Protein AF-A0A162L5H0-F1 (afdb_monomer_lite)

Radius of gyration: 22.79 Å; chains: 1; bounding box: 33×63×50 Å

Organism: NCBI:txid1081102

Foldseek 3Di:
DDDDPPVVVVVVVVVVVPPPPPPCLKDKDWDQDPPPDGDPPPPPDPDWDKTKIFMDNDDWDKDWDWDADPVRDTDTWDIWTNDDGPDITMITD

pLDDT: mean 77.03, std 16.9, range [39.59, 97.12]

Structure (mmCIF, N/CA/C/O backbone):
data_AF-A0A162L5H0-F1
#
_entry.id   AF-A0A162L5H0-F1
#
loop_
_atom_site.group_PDB
_atom_site.id
_atom_site.type_symbol
_atom_site.label_atom_id
_atom_site.label_alt_id
_atom_site.label_comp_id
_atom_site.label_asym_id
_atom_site.label_entity_id
_atom_site.label_seq_id
_atom_site.pdbx_PDB_ins_code
_atom_site.Cartn_x
_atom_site.Cartn_y
_atom_site.Cartn_z
_atom_site.occupancy
_atom_site.B_iso_or_equiv
_atom_site.auth_seq_id
_atom_site.auth_comp_id
_atom_site.auth_asym_id
_atom_site.auth_atom_id
_atom_site.pdbx_PDB_model_num
ATOM 1 N N . MET A 1 1 ? -17.647 -55.851 25.828 1.00 39.59 1 MET A N 1
ATOM 2 C CA . MET A 1 1 ? -17.985 -54.434 26.085 1.00 39.59 1 MET A CA 1
ATOM 3 C C . MET A 1 1 ? -16.677 -53.658 26.042 1.00 39.59 1 MET A C 1
ATOM 5 O O . MET A 1 1 ? -15.843 -53.879 26.908 1.00 39.59 1 MET A O 1
ATOM 9 N N . VAL A 1 2 ? -16.424 -52.883 24.983 1.00 49.03 2 VAL A N 1
ATOM 10 C CA . VAL A 1 2 ? -15.170 -52.121 24.836 1.00 49.03 2 VAL A CA 1
ATOM 11 C C . VAL A 1 2 ? -15.290 -50.860 25.685 1.00 49.03 2 VAL A C 1
ATOM 13 O O . VAL A 1 2 ? -16.100 -49.986 25.389 1.00 49.03 2 VAL A O 1
ATOM 16 N N . ALA A 1 3 ? -14.537 -50.803 26.781 1.00 58.34 3 ALA A N 1
ATOM 17 C CA . ALA A 1 3 ? -14.460 -49.626 27.631 1.00 58.34 3 ALA A CA 1
ATOM 18 C C . ALA A 1 3 ? -13.598 -48.572 26.927 1.00 58.34 3 ALA A C 1
ATOM 20 O O . ALA A 1 3 ? -12.383 -48.728 26.823 1.00 58.34 3 ALA A O 1
ATOM 21 N N . PHE A 1 4 ? -14.224 -47.510 26.421 1.00 52.72 4 PHE A N 1
ATOM 22 C CA . PHE A 1 4 ? -13.491 -46.342 25.942 1.00 52.72 4 PHE A CA 1
ATOM 23 C C . PHE A 1 4 ? -12.937 -45.575 27.153 1.00 52.72 4 PHE A C 1
ATOM 25 O O . PHE A 1 4 ? -13.717 -45.154 28.013 1.00 52.72 4 PHE A O 1
ATOM 32 N N . PRO A 1 5 ? -11.609 -45.401 27.269 1.00 56.75 5 PRO A N 1
ATOM 33 C CA . PRO A 1 5 ? -11.020 -44.718 28.408 1.00 56.75 5 PRO A CA 1
ATOM 34 C C . PRO A 1 5 ? -11.407 -43.235 28.380 1.00 56.75 5 PRO A C 1
ATOM 36 O O . PRO A 1 5 ? -11.174 -42.522 27.406 1.00 56.75 5 PRO A O 1
ATOM 39 N N . LYS A 1 6 ? -12.001 -42.766 29.483 1.00 55.06 6 LYS A N 1
ATOM 40 C CA . LYS A 1 6 ? -12.503 -41.393 29.691 1.00 55.06 6 LYS A CA 1
ATOM 41 C C . LYS A 1 6 ? -11.427 -40.314 29.463 1.00 55.06 6 LYS A C 1
ATOM 43 O O . LYS A 1 6 ? -11.742 -39.181 29.116 1.00 55.06 6 LYS A O 1
ATOM 48 N N . THR A 1 7 ? -10.158 -40.693 29.602 1.00 52.62 7 THR A N 1
ATOM 49 C CA . THR A 1 7 ? -8.959 -39.887 29.333 1.00 52.62 7 THR A CA 1
ATOM 50 C C . THR A 1 7 ? -8.730 -39.589 27.851 1.00 52.62 7 THR A C 1
ATOM 52 O O . THR A 1 7 ? -8.250 -38.507 27.528 1.00 52.62 7 THR A O 1
ATOM 55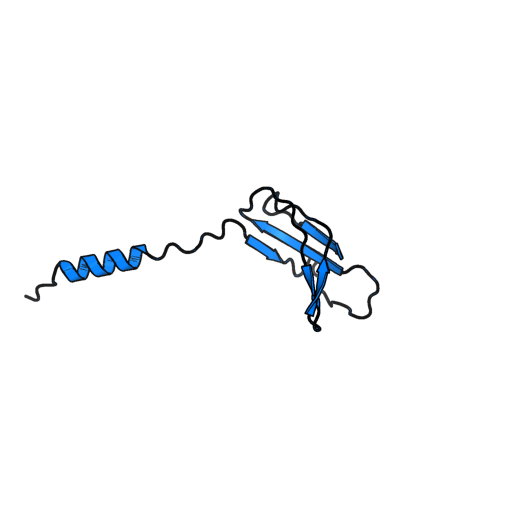 N N . LEU A 1 8 ? -9.112 -40.493 26.942 1.00 53.00 8 LEU A N 1
ATOM 56 C CA . LEU A 1 8 ? -8.940 -40.290 25.498 1.00 53.00 8 LEU A CA 1
ATOM 57 C C . LEU A 1 8 ? -9.911 -39.224 24.961 1.00 53.00 8 LEU A C 1
ATOM 59 O O . LEU A 1 8 ? -9.550 -38.431 24.100 1.00 53.00 8 LEU A O 1
ATOM 63 N N . VAL A 1 9 ? -11.121 -39.158 25.526 1.00 56.19 9 VAL A N 1
ATOM 64 C CA . VAL A 1 9 ? -12.153 -38.168 25.162 1.00 56.19 9 VAL A CA 1
ATOM 65 C C . VAL A 1 9 ? -11.754 -36.751 25.597 1.00 56.19 9 VAL A C 1
ATOM 67 O O . VAL A 1 9 ? -11.938 -35.800 24.843 1.00 56.19 9 VAL A O 1
ATOM 70 N N . ALA A 1 10 ? -11.163 -36.606 26.788 1.00 56.62 10 ALA A N 1
ATOM 71 C CA . ALA A 1 10 ? -10.714 -35.312 27.305 1.00 56.62 10 ALA A CA 1
ATOM 72 C C . ALA A 1 10 ? -9.520 -34.740 26.518 1.00 56.62 10 ALA A C 1
ATOM 74 O O . ALA A 1 10 ? -9.472 -33.538 26.260 1.00 56.62 10 ALA A O 1
ATOM 75 N N . ALA A 1 11 ? -8.587 -35.599 26.092 1.00 57.16 11 ALA A N 1
ATOM 76 C CA . ALA A 1 11 ? -7.434 -35.188 25.294 1.00 57.16 11 ALA A CA 1
ATOM 77 C C . ALA A 1 11 ? -7.841 -34.669 23.904 1.00 57.16 11 ALA A C 1
ATOM 79 O O . ALA A 1 11 ? -7.297 -33.672 23.439 1.00 57.16 11 ALA A O 1
ATOM 80 N N . VAL A 1 12 ? -8.837 -35.293 23.263 1.00 57.56 12 VAL A N 1
ATOM 81 C CA . VAL A 1 12 ? -9.353 -34.839 21.961 1.00 57.56 12 VAL A CA 1
ATOM 82 C C . VAL A 1 12 ? -10.055 -33.482 22.085 1.00 57.56 12 VAL A C 1
ATOM 84 O O . VAL A 1 12 ? -9.796 -32.594 21.279 1.00 57.56 12 VAL A O 1
ATOM 87 N N . ALA A 1 13 ? -10.876 -33.272 23.119 1.00 57.66 13 ALA A N 1
ATOM 88 C CA . ALA A 1 13 ? -11.560 -31.993 23.333 1.00 57.66 13 ALA A CA 1
ATOM 89 C C . ALA A 1 13 ? -10.587 -30.820 23.568 1.00 57.66 13 ALA A C 1
ATOM 91 O O . ALA A 1 13 ? -10.814 -29.730 23.051 1.00 57.66 13 ALA A O 1
ATOM 92 N N . ALA A 1 14 ? -9.482 -31.054 24.286 1.00 57.25 14 ALA A N 1
ATOM 93 C CA . ALA A 1 14 ? -8.456 -30.040 24.531 1.00 57.25 14 ALA A CA 1
ATOM 94 C C . ALA A 1 14 ? -7.687 -29.636 23.258 1.00 57.25 14 ALA A C 1
ATOM 96 O O . ALA A 1 14 ? -7.312 -28.474 23.113 1.00 57.25 14 ALA A O 1
ATOM 97 N N . VAL A 1 15 ? -7.480 -30.562 22.315 1.00 58.56 15 VAL A N 1
ATOM 98 C CA . VAL A 1 15 ? -6.785 -30.271 21.047 1.00 58.56 15 VAL A CA 1
ATOM 99 C C . VAL A 1 15 ? -7.666 -29.453 20.093 1.00 58.56 15 VAL A C 1
ATOM 101 O O . VAL A 1 15 ? -7.146 -28.587 19.393 1.00 58.56 15 VAL A O 1
ATOM 104 N N . LEU A 1 16 ? -8.993 -29.644 20.105 1.00 57.75 16 LEU A N 1
ATOM 105 C CA . LEU A 1 16 ? -9.915 -28.844 19.281 1.00 57.75 16 LEU A CA 1
ATOM 106 C C . LEU A 1 16 ? -10.051 -27.383 19.749 1.00 57.75 16 LEU A C 1
ATOM 108 O O . LEU A 1 16 ? -10.387 -26.521 18.944 1.00 57.75 16 LEU A O 1
ATOM 112 N N . SER A 1 17 ? -9.775 -27.073 21.018 1.00 59.03 17 SER A N 1
ATOM 113 C CA . SER A 1 17 ? -9.850 -25.696 21.537 1.00 59.03 17 SER A CA 1
ATOM 114 C C . SER A 1 17 ? -8.678 -24.789 21.137 1.00 59.03 17 SER A C 1
ATOM 116 O O . SER A 1 17 ? -8.747 -23.587 21.378 1.00 59.03 17 SER A O 1
ATOM 118 N N . LEU A 1 18 ? -7.611 -25.322 20.527 1.00 58.09 18 LEU A N 1
ATOM 119 C CA . LEU A 1 18 ? -6.439 -24.527 20.129 1.00 58.09 18 LEU A CA 1
ATOM 120 C C . LEU A 1 18 ? -6.566 -23.882 18.741 1.00 58.09 18 LEU A C 1
ATOM 122 O O . LEU A 1 18 ? -5.683 -23.127 18.339 1.00 58.09 18 LEU A O 1
ATOM 126 N N . SER A 1 19 ? -7.650 -24.127 18.004 1.00 60.22 19 SER A N 1
ATOM 127 C CA . SER A 1 19 ? -7.892 -23.473 16.716 1.00 60.22 19 SER A CA 1
ATOM 128 C C . SER A 1 19 ? -8.627 -22.141 16.890 1.00 60.22 19 SER A C 1
ATOM 130 O O . SER A 1 19 ? -9.698 -21.933 16.320 1.00 60.22 19 SER A O 1
ATOM 132 N N . THR A 1 20 ? -8.076 -21.216 17.675 1.00 60.19 20 THR A N 1
ATOM 133 C CA . THR A 1 20 ? -8.417 -19.801 17.501 1.00 60.19 20 THR A CA 1
ATOM 134 C C . THR A 1 20 ? -7.658 -19.337 16.266 1.00 60.19 20 THR A C 1
ATOM 136 O O . THR A 1 20 ? -6.481 -18.988 16.348 1.00 60.19 20 THR A O 1
ATOM 139 N N . GLY A 1 21 ? -8.293 -19.423 15.093 1.00 58.47 21 GLY A N 1
ATOM 140 C CA . GLY A 1 21 ? -7.766 -18.755 13.906 1.00 58.47 21 GLY A CA 1
ATOM 141 C C . GLY A 1 21 ? -7.485 -17.296 14.257 1.00 58.47 21 GLY A C 1
ATOM 142 O O . GLY A 1 21 ? -8.264 -16.689 14.994 1.00 58.47 21 GLY A O 1
ATOM 143 N N . ALA A 1 22 ? -6.359 -16.753 13.795 1.00 61.72 22 ALA A N 1
ATOM 144 C CA . ALA A 1 22 ? -6.097 -15.329 13.930 1.00 61.72 22 ALA A CA 1
ATOM 145 C C . ALA A 1 22 ? -7.253 -14.591 13.246 1.00 61.72 22 ALA A C 1
ATOM 147 O O . ALA A 1 22 ? -7.367 -14.614 12.020 1.00 61.72 22 ALA A O 1
ATOM 148 N N . LEU A 1 23 ? -8.151 -13.995 14.033 1.00 57.81 23 LEU A N 1
ATOM 149 C CA . LEU A 1 23 ? -9.042 -12.974 13.513 1.00 57.81 23 LEU A CA 1
ATOM 150 C C . LEU A 1 23 ? -8.099 -11.862 13.065 1.00 57.81 23 LEU A C 1
ATOM 152 O O . LEU A 1 23 ? -7.434 -11.252 13.901 1.00 57.81 23 LEU A O 1
ATOM 156 N N . ALA A 1 24 ? -7.931 -11.693 11.755 1.00 61.19 24 ALA A N 1
ATOM 157 C CA . ALA A 1 24 ? -7.176 -10.573 11.230 1.00 61.19 24 ALA A CA 1
ATOM 158 C C . ALA A 1 24 ? -7.951 -9.313 11.620 1.00 61.19 24 ALA A C 1
ATOM 160 O O . ALA A 1 24 ? -8.935 -8.971 10.970 1.00 61.19 24 ALA A O 1
ATOM 161 N N . ASP A 1 25 ? -7.538 -8.683 12.722 1.00 77.31 25 ASP A N 1
ATOM 162 C CA . ASP A 1 25 ? -8.191 -7.487 13.260 1.00 77.31 25 ASP A CA 1
ATOM 163 C C . ASP A 1 25 ? -8.147 -6.355 12.229 1.00 77.31 25 ASP A C 1
ATOM 165 O O . ASP A 1 25 ? -9.047 -5.543 12.160 1.00 77.31 25 ASP A O 1
ATOM 169 N N . CYS A 1 26 ? -7.158 -6.365 11.332 1.00 89.31 26 CYS A N 1
ATOM 170 C CA . CYS A 1 26 ? -7.079 -5.476 10.185 1.00 89.31 26 CYS A CA 1
ATOM 171 C C . CYS A 1 26 ? -6.714 -6.274 8.929 1.00 89.31 26 CYS A C 1
ATOM 173 O O . CYS A 1 26 ? -5.714 -6.993 8.904 1.00 89.31 26 CYS A O 1
ATOM 175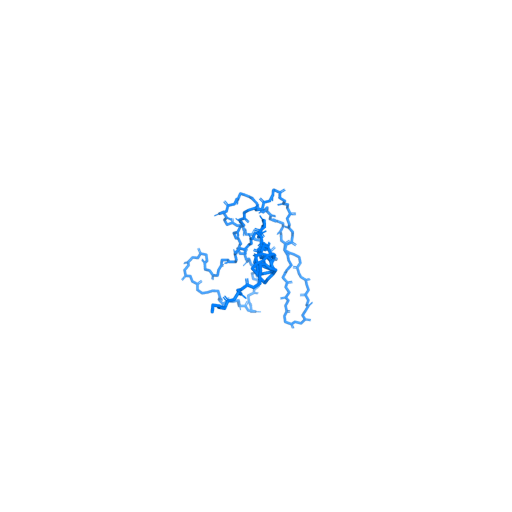 N N . SER A 1 27 ? -7.531 -6.152 7.887 1.00 92.38 27 SER A N 1
ATOM 176 C CA . SER A 1 27 ? -7.282 -6.723 6.561 1.00 92.38 27 SER A CA 1
ATOM 177 C C . SER A 1 27 ? -7.287 -5.622 5.509 1.00 92.38 27 SER A C 1
ATOM 179 O O . SER A 1 27 ? -8.082 -4.686 5.597 1.00 92.38 27 SER A O 1
ATOM 181 N N . SER A 1 28 ? -6.435 -5.755 4.496 1.00 91.75 28 SER A N 1
ATOM 182 C CA . SER A 1 28 ? -6.433 -4.900 3.313 1.00 91.75 28 SER A CA 1
ATOM 183 C C . SER A 1 28 ? -6.688 -5.738 2.062 1.00 91.75 28 SER A C 1
ATOM 185 O O . SER A 1 28 ? -6.143 -6.830 1.894 1.00 91.75 28 SER A O 1
ATOM 187 N N . TYR A 1 29 ? -7.546 -5.232 1.183 1.00 90.50 29 TYR A N 1
ATOM 188 C CA . TYR A 1 29 ? -7.893 -5.864 -0.084 1.00 90.50 29 TYR A CA 1
ATOM 189 C C . TYR A 1 29 ? -7.442 -4.945 -1.212 1.00 90.50 29 TYR A C 1
ATOM 191 O O . TYR A 1 29 ? -7.929 -3.820 -1.329 1.00 90.50 29 TYR A O 1
ATOM 199 N N . GLY A 1 30 ? -6.476 -5.400 -2.010 1.00 87.00 30 GLY A N 1
ATOM 200 C CA . GLY A 1 30 ? -6.072 -4.701 -3.226 1.00 87.00 30 GLY A CA 1
ATOM 201 C C . GLY A 1 30 ? -7.221 -4.674 -4.232 1.00 87.00 30 GLY A C 1
ATOM 202 O O . GLY A 1 30 ? -7.942 -5.660 -4.388 1.00 87.00 30 GLY A O 1
ATOM 203 N N . VAL A 1 31 ? -7.418 -3.533 -4.887 1.00 80.75 31 VAL A N 1
ATOM 204 C CA . VAL A 1 31 ? -8.416 -3.392 -5.949 1.00 80.75 31 VAL A CA 1
ATOM 205 C C . VAL A 1 31 ? -7.715 -3.528 -7.294 1.00 80.75 31 VAL A C 1
ATOM 207 O O . VAL A 1 31 ? -7.121 -2.575 -7.795 1.00 80.75 31 VAL A O 1
ATOM 210 N N . ASP A 1 32 ? -7.836 -4.713 -7.889 1.00 67.75 32 ASP A N 1
ATOM 211 C CA . ASP A 1 32 ? -7.232 -5.059 -9.185 1.00 67.75 32 ASP A CA 1
ATOM 212 C C . ASP A 1 32 ? -7.916 -4.383 -10.386 1.00 67.75 32 ASP A C 1
ATOM 214 O O . ASP A 1 32 ? -7.375 -4.397 -11.485 1.00 67.75 32 ASP A O 1
ATOM 218 N N . TYR A 1 33 ? -9.097 -3.777 -10.202 1.00 63.47 33 TYR A N 1
ATOM 219 C CA . TYR A 1 33 ? -9.832 -3.055 -11.247 1.00 63.47 33 TYR A CA 1
ATOM 220 C C . TYR A 1 33 ? -10.638 -1.914 -10.616 1.00 63.47 33 TYR A C 1
ATOM 222 O O . TYR A 1 33 ? -11.663 -2.161 -9.984 1.00 63.47 33 TYR A O 1
ATOM 230 N N . SER A 1 34 ? -10.221 -0.658 -10.778 1.00 56.03 34 SER A N 1
ATOM 231 C CA . SER A 1 34 ? -11.009 0.485 -10.272 1.00 56.03 34 SER A CA 1
ATOM 232 C C . SER A 1 34 ? -12.118 0.927 -11.227 1.00 56.03 34 SER A C 1
ATOM 234 O O . SER A 1 34 ? -13.101 1.523 -10.795 1.00 56.03 34 SER A O 1
ATOM 236 N N . ASN A 1 35 ? -11.993 0.608 -12.521 1.00 57.84 35 ASN A N 1
ATOM 237 C CA . ASN A 1 35 ? -12.920 1.034 -13.576 1.00 57.84 35 ASN A CA 1
ATOM 238 C C . ASN A 1 35 ? -13.296 -0.082 -14.577 1.00 57.84 35 ASN A C 1
ATOM 240 O O . ASN A 1 35 ? -13.776 0.212 -15.669 1.00 57.84 35 ASN A O 1
ATOM 244 N N . GLY A 1 36 ? -13.053 -1.354 -14.241 1.00 56.53 36 GLY A N 1
ATOM 245 C CA . GLY A 1 36 ? -13.315 -2.487 -15.141 1.00 56.53 36 GLY A CA 1
ATOM 246 C C . GLY A 1 36 ? -12.295 -2.680 -16.275 1.00 56.53 36 GLY A C 1
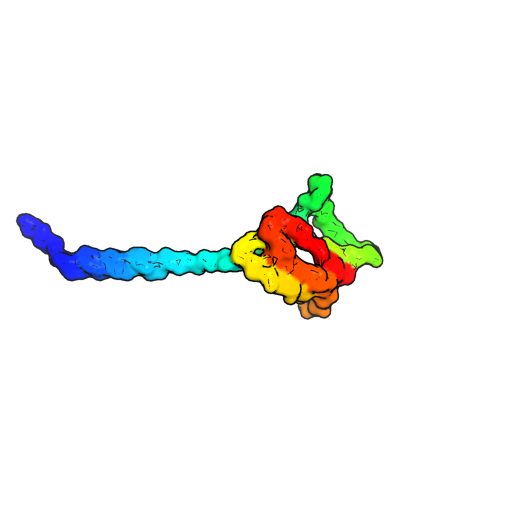ATOM 247 O O . GLY A 1 36 ? -12.518 -3.524 -17.141 1.00 56.53 36 GLY A O 1
ATOM 248 N N . GLY A 1 37 ? -11.186 -1.932 -16.284 1.00 51.56 37 GLY A N 1
ATOM 249 C CA . GLY A 1 37 ? -10.062 -2.111 -17.207 1.00 51.56 37 GLY A CA 1
ATOM 250 C C . GLY A 1 37 ? -8.856 -2.766 -16.531 1.00 51.56 37 GLY A C 1
ATOM 251 O O . GLY A 1 37 ? -8.523 -2.432 -15.398 1.00 51.56 37 GLY A O 1
ATOM 252 N N . ALA A 1 38 ? -8.213 -3.709 -17.224 1.00 51.38 38 ALA A N 1
ATOM 253 C CA . ALA A 1 38 ? -6.998 -4.380 -16.767 1.00 51.38 38 ALA A CA 1
ATOM 254 C C . ALA A 1 38 ? -5.865 -3.375 -16.519 1.00 51.38 38 ALA A C 1
ATOM 256 O O . ALA A 1 38 ? -5.520 -2.610 -17.422 1.00 51.38 38 ALA A O 1
ATOM 257 N N . TYR A 1 39 ? -5.249 -3.399 -15.332 1.00 62.31 39 TYR A N 1
ATOM 258 C CA . TYR A 1 39 ? -3.998 -2.676 -15.129 1.00 62.31 39 TYR A CA 1
ATOM 259 C C . TYR A 1 39 ? -2.878 -3.409 -15.862 1.00 62.31 39 TYR A C 1
ATOM 261 O O . TYR A 1 39 ? -2.298 -4.373 -15.365 1.00 62.31 39 TYR A O 1
ATOM 269 N N . TYR A 1 40 ? -2.543 -2.924 -17.050 1.00 52.28 40 TYR A N 1
ATOM 270 C CA . TYR A 1 40 ? -1.173 -3.043 -17.514 1.00 52.28 40 TYR A CA 1
ATOM 271 C C . TYR A 1 40 ? -0.367 -1.996 -16.746 1.00 52.28 40 TYR A C 1
ATOM 273 O O . TYR A 1 40 ? -0.514 -0.800 -16.993 1.00 52.28 40 TYR A O 1
ATOM 281 N N . ILE A 1 41 ? 0.451 -2.438 -15.785 1.00 61.97 41 ILE A N 1
ATOM 282 C CA . ILE A 1 41 ? 1.547 -1.612 -15.270 1.00 61.97 41 ILE A CA 1
ATOM 283 C C . ILE A 1 41 ? 2.467 -1.368 -16.469 1.00 61.97 41 ILE A C 1
ATOM 285 O O . ILE A 1 41 ? 3.244 -2.237 -16.862 1.00 61.97 41 ILE A O 1
ATOM 289 N N . ASP A 1 42 ? 2.300 -0.219 -17.116 1.00 61.06 42 ASP A N 1
ATOM 290 C CA . ASP A 1 42 ? 3.134 0.192 -18.234 1.00 61.06 42 ASP A CA 1
ATOM 291 C C . ASP A 1 42 ? 4.450 0.742 -17.684 1.00 61.06 42 ASP A C 1
ATOM 293 O O . ASP A 1 42 ? 4.521 1.886 -17.237 1.00 61.06 42 ASP A O 1
ATOM 297 N N . GLY A 1 43 ? 5.502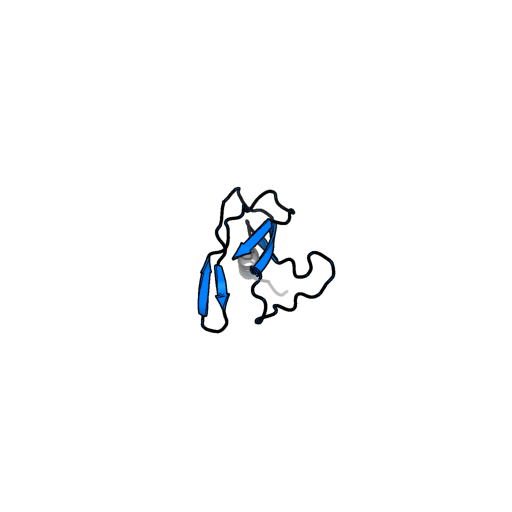 -0.077 -17.735 1.00 63.91 43 GLY A N 1
ATOM 298 C CA . GLY A 1 43 ? 6.850 0.318 -17.317 1.00 63.91 43 GLY A CA 1
ATOM 299 C C . GLY A 1 43 ? 7.477 1.429 -18.169 1.00 63.91 43 GLY A C 1
ATOM 300 O O . GLY A 1 43 ? 8.568 1.889 -17.847 1.00 63.91 43 GLY A O 1
ATOM 301 N N . THR A 1 44 ? 6.822 1.857 -19.254 1.00 69.75 44 THR A N 1
ATOM 302 C CA . THR A 1 44 ? 7.238 3.000 -20.084 1.00 69.75 44 THR A CA 1
ATOM 303 C C . THR A 1 44 ? 6.481 4.290 -19.754 1.00 69.75 44 THR A C 1
ATOM 305 O O . THR A 1 44 ? 6.830 5.363 -20.257 1.00 69.75 44 THR A O 1
ATOM 308 N N . SER A 1 45 ? 5.463 4.210 -18.894 1.00 71.94 45 SER A N 1
ATOM 309 C CA . SER A 1 45 ? 4.709 5.367 -18.428 1.00 71.94 45 S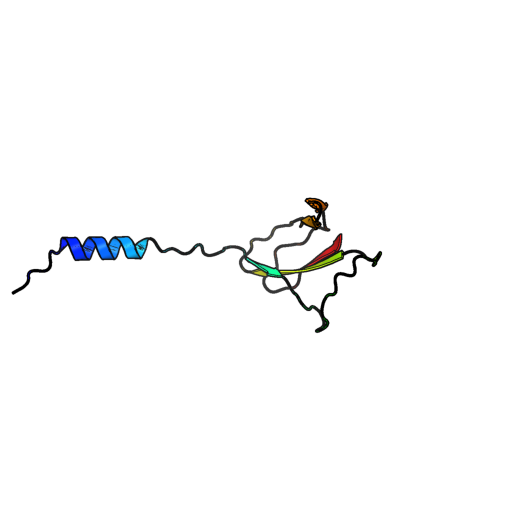ER A CA 1
ATOM 310 C C . SER A 1 45 ? 5.557 6.235 -17.501 1.00 71.94 45 SER A C 1
ATOM 312 O O . SER A 1 45 ? 6.211 5.746 -16.587 1.00 71.94 45 SER A O 1
ATOM 314 N N . ASN A 1 46 ? 5.485 7.552 -17.699 1.00 71.88 46 ASN A N 1
ATOM 315 C CA . ASN A 1 46 ? 6.031 8.546 -16.765 1.00 71.88 46 ASN A CA 1
ATOM 316 C C . ASN A 1 46 ? 4.958 9.087 -15.801 1.00 71.88 46 ASN A C 1
ATOM 318 O O . ASN A 1 46 ? 5.157 10.128 -15.177 1.00 71.88 46 ASN A O 1
ATOM 322 N N . GLN A 1 47 ? 3.784 8.452 -15.745 1.00 77.44 47 GLN A N 1
ATOM 323 C CA . GLN A 1 47 ? 2.743 8.797 -14.777 1.00 77.44 47 GLN A CA 1
ATOM 324 C C . GLN A 1 47 ? 3.047 8.154 -13.424 1.00 77.44 47 GLN A C 1
ATOM 326 O O . GLN A 1 47 ? 3.623 7.070 -13.365 1.00 77.44 47 GLN A O 1
ATOM 331 N N . TYR A 1 48 ? 2.610 8.808 -12.349 1.00 76.19 48 TYR A N 1
ATOM 332 C CA . TYR A 1 48 ? 2.727 8.269 -10.999 1.00 76.19 48 TYR A CA 1
ATOM 333 C C . TYR A 1 48 ? 2.007 6.929 -10.869 1.00 76.19 48 TYR A C 1
ATOM 335 O O . TYR A 1 48 ? 0.869 6.760 -11.328 1.00 76.19 48 TYR A O 1
ATOM 343 N N . PHE A 1 49 ? 2.668 5.978 -10.216 1.00 79.00 49 PHE A N 1
ATOM 344 C CA . PHE A 1 49 ? 2.054 4.698 -9.907 1.00 79.00 49 PHE A CA 1
ATOM 345 C C . PHE A 1 49 ? 1.006 4.920 -8.820 1.00 79.00 49 PHE A C 1
ATOM 347 O O . PHE A 1 49 ? 1.285 5.541 -7.797 1.00 79.00 49 PHE A O 1
ATOM 354 N N . SER A 1 50 ? -0.205 4.416 -9.041 1.00 82.38 50 SER A N 1
ATOM 355 C CA . SER A 1 50 ? -1.293 4.487 -8.068 1.00 82.38 50 SER A CA 1
ATOM 356 C C . SER A 1 50 ? -1.805 3.088 -7.790 1.00 82.38 50 SER A C 1
ATOM 358 O O . SER A 1 50 ? -2.054 2.326 -8.724 1.00 82.38 50 SER A O 1
ATOM 360 N N . PHE A 1 51 ? -2.020 2.767 -6.520 1.00 83.06 51 PHE A N 1
ATOM 361 C CA . PHE A 1 51 ? -2.749 1.564 -6.143 1.00 83.06 51 PHE A CA 1
ATOM 362 C C . PHE A 1 51 ? -3.894 1.923 -5.203 1.00 83.06 51 PHE A C 1
ATOM 364 O O . PHE A 1 51 ? -3.875 2.944 -4.508 1.00 83.06 51 PHE A O 1
ATOM 371 N N . ILE A 1 52 ? -4.907 1.065 -5.212 1.00 88.44 52 ILE A N 1
ATOM 372 C CA . ILE A 1 52 ? -6.123 1.241 -4.435 1.00 88.44 52 ILE A CA 1
ATOM 373 C C . ILE A 1 52 ? -6.268 0.050 -3.502 1.00 88.44 52 ILE A C 1
ATOM 375 O O . ILE A 1 52 ? -6.088 -1.103 -3.903 1.00 88.44 52 ILE A O 1
ATOM 379 N N . THR A 1 53 ? -6.606 0.335 -2.253 1.00 91.75 53 THR A N 1
ATOM 380 C CA . THR A 1 53 ? -6.829 -0.673 -1.224 1.00 91.75 53 THR A CA 1
ATOM 381 C C . THR A 1 53 ? -8.113 -0.388 -0.455 1.00 91.75 53 THR A C 1
ATOM 383 O O . THR A 1 53 ? -8.531 0.762 -0.334 1.00 91.75 53 THR A O 1
ATOM 386 N N . ILE A 1 54 ? -8.754 -1.438 0.048 1.00 93.56 54 ILE A N 1
ATOM 387 C CA . ILE A 1 54 ? -9.921 -1.359 0.926 1.00 93.56 54 ILE A CA 1
ATOM 388 C C . ILE A 1 54 ? -9.553 -2.010 2.251 1.00 93.56 54 ILE A C 1
ATOM 390 O O . ILE A 1 54 ? -9.162 -3.177 2.278 1.00 93.56 54 ILE A O 1
ATOM 394 N N . PHE A 1 55 ? -9.715 -1.277 3.348 1.00 95.44 55 PHE A N 1
ATOM 395 C CA . PHE A 1 55 ? -9.441 -1.779 4.692 1.00 95.44 55 PHE A CA 1
ATOM 396 C C . PHE A 1 55 ? -10.703 -2.336 5.362 1.00 95.44 55 PHE A C 1
ATOM 398 O O . PHE A 1 55 ? -11.809 -1.839 5.138 1.00 95.44 55 PHE A O 1
ATOM 405 N N . GLN A 1 56 ? -10.543 -3.367 6.193 1.00 95.31 56 GLN A N 1
ATOM 406 C CA . GLN A 1 56 ? -11.604 -3.961 7.011 1.00 95.31 56 GLN A CA 1
ATOM 407 C C . GLN A 1 56 ? -11.085 -4.296 8.409 1.00 95.31 56 GLN A C 1
ATOM 409 O O . GLN A 1 56 ? -10.000 -4.854 8.542 1.00 95.31 56 GLN A O 1
ATOM 414 N N . GLY A 1 57 ? -11.871 -3.962 9.436 1.00 93.19 57 GLY A N 1
ATOM 415 C CA . GLY A 1 57 ? -11.558 -4.223 10.849 1.00 93.19 57 GLY A CA 1
ATOM 416 C C . GLY A 1 57 ? -10.533 -3.274 11.489 1.00 93.19 57 GLY A C 1
ATOM 417 O O . GLY A 1 57 ? -10.447 -3.204 12.707 1.00 93.19 57 GLY A O 1
ATOM 418 N N . CYS A 1 58 ? -9.799 -2.495 10.695 1.00 93.12 58 CYS A N 1
ATOM 419 C CA . CYS A 1 58 ? -8.683 -1.692 11.184 1.00 93.12 58 CYS A CA 1
ATOM 420 C C . CYS A 1 58 ? -9.100 -0.560 12.144 1.00 93.12 58 CYS A C 1
ATOM 422 O O . CYS A 1 58 ? -10.137 0.087 11.974 1.00 93.12 58 CYS A O 1
ATOM 424 N N . THR A 1 59 ? -8.229 -0.262 13.109 1.00 93.50 59 THR A N 1
ATOM 425 C CA . THR A 1 59 ? -8.246 0.980 13.895 1.00 93.50 59 THR A CA 1
ATOM 426 C C . THR A 1 59 ? -7.856 2.174 13.025 1.00 93.50 59 THR A C 1
ATOM 428 O O . THR A 1 59 ? -7.210 2.004 11.995 1.00 93.50 59 THR A O 1
ATOM 431 N N . GLN A 1 60 ? -8.237 3.394 13.427 1.00 94.44 60 GLN A N 1
ATOM 432 C CA . GLN A 1 60 ? -7.848 4.621 12.724 1.00 94.44 60 GLN A CA 1
ATOM 433 C C . GLN A 1 60 ? -6.333 4.833 12.822 1.00 94.44 60 GLN A C 1
ATOM 435 O O . GLN A 1 60 ? -5.826 5.274 13.853 1.00 94.44 60 GLN A O 1
ATOM 440 N N . GLU A 1 61 ? -5.635 4.583 11.722 1.00 94.75 61 GLU A N 1
ATOM 441 C CA . GLU A 1 61 ? -4.198 4.789 11.586 1.00 94.75 61 GLU A CA 1
ATOM 442 C C . GLU A 1 61 ? -3.880 5.432 10.237 1.00 94.75 61 GLU A C 1
ATOM 444 O O . GLU A 1 61 ? -4.634 5.298 9.272 1.00 94.75 61 GLU A O 1
ATOM 449 N N . SER A 1 62 ? -2.752 6.139 10.188 1.00 95.81 62 SER A N 1
ATOM 450 C CA . SER A 1 62 ? -2.166 6.656 8.954 1.00 95.81 62 SER A CA 1
ATOM 451 C C . SER A 1 62 ? -0.943 5.814 8.622 1.00 95.81 62 SER A C 1
ATOM 453 O O . SER A 1 62 ? -0.047 5.672 9.459 1.00 95.81 62 SER A O 1
ATOM 455 N N . ILE A 1 63 ? -0.915 5.248 7.418 1.00 94.38 63 ILE A N 1
ATOM 456 C CA . ILE A 1 63 ? 0.176 4.394 6.946 1.00 94.38 63 ILE A CA 1
ATOM 457 C C . ILE A 1 63 ? 0.767 4.946 5.649 1.00 94.38 63 ILE A C 1
ATOM 459 O O . ILE A 1 63 ? 0.057 5.558 4.852 1.00 94.38 63 ILE A O 1
ATOM 463 N N . SER A 1 64 ? 2.052 4.673 5.416 1.00 94.56 64 SER A N 1
ATOM 464 C CA . SER A 1 64 ? 2.757 4.985 4.165 1.00 94.56 64 SER A CA 1
ATOM 465 C C . SER A 1 64 ? 3.198 3.688 3.490 1.00 94.56 64 SER A C 1
ATOM 467 O O . SER A 1 64 ? 4.182 3.079 3.913 1.00 94.56 64 SER A O 1
ATOM 469 N N . PRO A 1 65 ? 2.459 3.224 2.477 1.00 91.81 65 PRO A N 1
ATOM 470 C CA . PRO A 1 65 ? 2.766 1.979 1.786 1.00 91.81 65 PRO A CA 1
ATOM 471 C C . PRO A 1 65 ? 4.074 2.064 0.993 1.00 91.81 65 PRO A C 1
ATOM 473 O O . PRO A 1 65 ? 4.496 3.147 0.588 1.00 91.81 65 PRO A O 1
ATOM 476 N N . ILE A 1 66 ? 4.710 0.911 0.776 1.00 92.81 66 ILE A N 1
ATOM 477 C CA . ILE A 1 66 ? 5.970 0.799 0.036 1.00 92.81 66 ILE A CA 1
ATOM 478 C C . ILE A 1 66 ? 5.727 0.020 -1.255 1.00 92.81 66 ILE A C 1
ATOM 480 O O . ILE A 1 66 ? 5.273 -1.124 -1.215 1.00 92.81 66 ILE A O 1
ATOM 484 N N . LEU A 1 67 ? 6.065 0.631 -2.388 1.00 87.62 67 LEU A N 1
ATOM 485 C CA . LEU A 1 67 ? 6.199 -0.056 -3.667 1.00 87.62 67 LEU A CA 1
ATOM 486 C C . LEU A 1 67 ? 7.603 -0.670 -3.750 1.00 87.62 67 LEU A C 1
ATOM 488 O O . LEU A 1 67 ? 8.597 0.006 -3.483 1.00 87.62 67 LEU A O 1
ATOM 492 N N . VAL A 1 68 ? 7.674 -1.950 -4.113 1.00 89.19 68 VAL A N 1
ATOM 493 C CA . VAL A 1 68 ? 8.928 -2.688 -4.308 1.00 89.19 68 VAL A CA 1
ATOM 494 C C . VAL A 1 68 ? 9.012 -3.124 -5.766 1.00 89.19 68 VAL A C 1
ATOM 496 O O . VAL A 1 68 ? 8.077 -3.757 -6.260 1.00 89.19 68 VAL A O 1
ATOM 499 N N . ASP A 1 69 ? 10.096 -2.775 -6.457 1.00 84.81 69 ASP A N 1
ATOM 500 C CA . ASP A 1 69 ? 10.315 -3.179 -7.852 1.00 84.81 69 ASP A CA 1
ATOM 501 C C . ASP A 1 69 ? 11.016 -4.547 -7.979 1.00 84.81 69 ASP A C 1
ATOM 503 O O . ASP A 1 69 ? 11.336 -5.213 -6.991 1.00 84.81 69 ASP A O 1
ATOM 507 N N . SER A 1 70 ? 11.261 -4.986 -9.218 1.00 85.69 70 SER A N 1
ATOM 508 C CA . SER A 1 70 ? 11.936 -6.259 -9.509 1.00 85.69 70 SER A CA 1
ATOM 509 C C . SER A 1 70 ? 13.397 -6.317 -9.057 1.00 85.69 70 SER A C 1
ATOM 511 O O . SER A 1 70 ? 13.926 -7.411 -8.862 1.00 85.69 70 SER A O 1
ATOM 513 N N . ASP A 1 71 ? 14.037 -5.163 -8.882 1.00 93.69 71 ASP A N 1
ATOM 514 C CA . ASP A 1 71 ? 15.417 -5.037 -8.413 1.00 93.69 71 ASP A CA 1
ATOM 515 C C . ASP A 1 71 ? 15.489 -4.891 -6.878 1.00 93.69 71 ASP A C 1
ATOM 517 O O . ASP A 1 71 ? 16.579 -4.819 -6.310 1.00 93.69 71 ASP A O 1
ATOM 521 N N . ASN A 1 72 ? 14.342 -4.954 -6.186 1.00 90.62 72 ASN A N 1
ATOM 522 C CA . ASN A 1 72 ? 14.151 -4.734 -4.746 1.00 90.62 72 ASN A CA 1
ATOM 523 C C . ASN A 1 72 ? 14.379 -3.285 -4.279 1.00 90.62 72 ASN A C 1
ATOM 525 O O . ASN A 1 72 ? 14.585 -3.050 -3.081 1.00 90.62 72 ASN A O 1
ATOM 529 N N . ASN A 1 73 ? 14.315 -2.300 -5.179 1.00 90.62 73 ASN A N 1
ATOM 530 C CA . ASN A 1 73 ? 14.266 -0.902 -4.765 1.00 90.62 73 ASN A CA 1
ATOM 531 C C . ASN A 1 73 ? 12.923 -0.610 -4.092 1.00 90.62 73 ASN A C 1
ATOM 533 O O . ASN A 1 73 ? 11.885 -1.148 -4.478 1.00 90.62 73 ASN A O 1
ATOM 537 N N . GLN A 1 74 ? 12.958 0.248 -3.073 1.00 93.31 74 GLN A N 1
ATOM 538 C CA . GLN A 1 74 ? 11.798 0.596 -2.260 1.00 93.31 74 GLN A CA 1
ATOM 539 C C . GLN A 1 74 ? 11.427 2.062 -2.441 1.00 93.31 74 GLN A C 1
ATOM 541 O O . GLN A 1 74 ? 12.269 2.958 -2.351 1.00 93.31 74 GLN A O 1
ATOM 546 N N . TYR A 1 75 ? 10.137 2.284 -2.631 1.00 88.44 75 TYR A N 1
ATOM 547 C CA . TYR A 1 75 ? 9.556 3.558 -3.005 1.00 88.44 75 TYR A CA 1
ATOM 548 C C . TYR A 1 75 ? 8.406 3.876 -2.050 1.00 88.44 75 TYR A C 1
ATOM 550 O O . TYR A 1 75 ? 7.419 3.146 -1.996 1.00 88.44 75 TYR A O 1
ATOM 558 N N . ALA A 1 76 ? 8.549 4.935 -1.251 1.00 90.69 76 ALA A N 1
ATOM 559 C CA . ALA A 1 76 ? 7.519 5.334 -0.296 1.00 90.6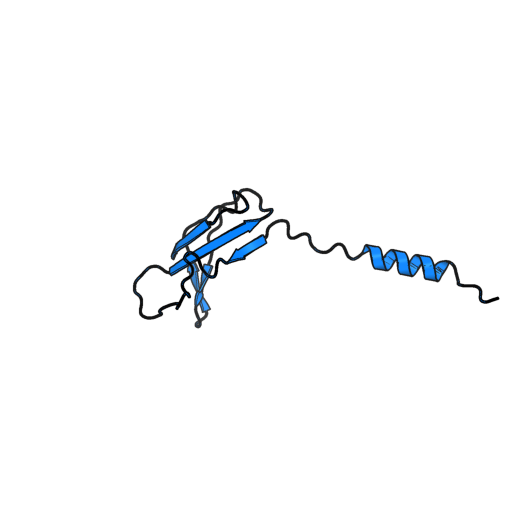9 76 ALA A CA 1
ATOM 560 C C . ALA A 1 76 ? 6.380 6.074 -1.004 1.00 90.69 76 ALA A C 1
ATOM 562 O O . ALA A 1 76 ? 6.613 7.125 -1.602 1.00 90.69 76 ALA A O 1
ATOM 563 N N . CYS A 1 77 ? 5.162 5.549 -0.909 1.00 91.62 77 CYS A N 1
ATOM 564 C CA . CYS A 1 77 ? 3.973 6.174 -1.474 1.00 91.62 77 CYS A CA 1
ATOM 565 C C . CYS A 1 77 ? 3.357 7.202 -0.505 1.00 91.62 77 CYS A C 1
ATOM 567 O O . CYS A 1 77 ? 3.702 7.275 0.681 1.00 91.62 77 CYS A O 1
ATOM 569 N N . SER A 1 78 ? 2.408 7.994 -1.006 1.00 95.06 78 SER A N 1
ATOM 570 C CA . SER A 1 78 ? 1.636 8.945 -0.205 1.00 95.06 78 SER A CA 1
ATOM 571 C C . SER A 1 78 ? 0.842 8.253 0.911 1.00 95.06 78 SER A C 1
ATOM 573 O O . SER A 1 78 ? 0.353 7.132 0.757 1.00 95.06 78 SER A O 1
ATOM 575 N N . ALA A 1 79 ? 0.732 8.923 2.061 1.00 96.56 79 ALA A N 1
ATOM 576 C CA . ALA A 1 79 ? 0.059 8.365 3.228 1.00 96.56 79 ALA A CA 1
ATOM 577 C C . ALA A 1 79 ? -1.454 8.211 3.004 1.00 96.56 79 ALA A C 1
ATOM 579 O O . ALA A 1 79 ? -2.090 9.077 2.401 1.00 96.56 79 ALA A O 1
ATOM 580 N N . ILE A 1 80 ? -2.026 7.134 3.541 1.00 95.69 80 ILE A N 1
ATOM 581 C CA . ILE A 1 80 ? -3.461 6.821 3.495 1.00 95.69 80 ILE A CA 1
ATOM 582 C C . ILE A 1 80 ? -3.967 6.402 4.873 1.00 95.69 80 ILE A C 1
ATOM 584 O O . ILE A 1 80 ? -3.207 5.890 5.695 1.00 95.69 80 ILE A O 1
ATOM 588 N N . ASN A 1 81 ? -5.263 6.599 5.117 1.00 97.12 81 ASN A N 1
ATOM 589 C CA . ASN A 1 81 ? -5.897 6.159 6.355 1.00 97.12 81 ASN A CA 1
ATOM 590 C C . ASN A 1 81 ? -6.429 4.731 6.212 1.00 97.12 81 ASN A C 1
ATOM 592 O O . ASN A 1 81 ? -6.989 4.371 5.182 1.00 97.12 81 ASN A O 1
ATOM 596 N N . THR A 1 82 ? -6.332 3.936 7.271 1.00 96.12 82 THR A N 1
ATOM 597 C CA . THR A 1 82 ? -6.890 2.569 7.345 1.00 96.12 82 THR A CA 1
ATOM 598 C C . THR A 1 82 ? -8.407 2.535 7.580 1.00 96.12 82 THR A C 1
ATOM 600 O O . THR A 1 82 ? -9.009 1.473 7.722 1.00 96.12 82 THR A O 1
ATOM 603 N N . THR A 1 83 ? -9.035 3.706 7.658 1.00 95.50 83 THR A N 1
ATOM 604 C CA . THR A 1 83 ? -10.460 3.910 7.936 1.00 95.50 83 THR A CA 1
ATOM 605 C C . THR A 1 83 ? -10.981 5.077 7.087 1.00 95.50 83 THR A C 1
ATOM 607 O O . THR A 1 83 ? -10.198 5.968 6.744 1.00 95.50 83 THR A O 1
ATOM 610 N N . PRO A 1 84 ? -12.284 5.111 6.761 1.00 95.25 84 PRO A N 1
ATOM 611 C CA . PRO A 1 84 ? -13.330 4.167 7.172 1.00 95.25 84 PRO A CA 1
ATOM 612 C C . PRO A 1 84 ? -13.222 2.795 6.486 1.00 95.25 84 PRO A C 1
ATOM 614 O O . PRO A 1 84 ? -12.684 2.655 5.389 1.00 95.25 84 PRO A O 1
ATOM 617 N N . ALA A 1 85 ? -13.721 1.763 7.169 1.00 94.81 85 ALA A N 1
ATOM 618 C CA . ALA A 1 85 ? -13.734 0.403 6.644 1.00 94.81 85 ALA A CA 1
ATOM 619 C C . ALA A 1 85 ? -14.664 0.287 5.425 1.00 94.81 85 ALA A C 1
ATOM 621 O O . ALA A 1 85 ? -15.735 0.892 5.389 1.00 94.81 85 ALA A O 1
ATOM 622 N N . GLY A 1 86 ? -14.274 -0.522 4.440 1.00 93.31 86 GLY A N 1
ATOM 623 C CA . GLY A 1 86 ? -15.055 -0.746 3.220 1.00 93.31 86 GLY A CA 1
ATOM 624 C C . GLY A 1 86 ? -14.945 0.348 2.156 1.00 93.31 86 GLY A C 1
ATOM 625 O O . GLY A 1 86 ? -15.517 0.181 1.080 1.00 93.31 86 GLY A O 1
ATOM 626 N N . GLU A 1 87 ? -14.189 1.419 2.405 1.00 94.06 87 GLU A N 1
ATOM 627 C CA . GLU A 1 87 ? -13.942 2.475 1.421 1.00 94.06 87 GLU A CA 1
ATOM 628 C C . GLU A 1 87 ? -12.590 2.319 0.722 1.00 94.06 87 GLU A C 1
ATOM 630 O O . GLU A 1 87 ? -11.618 1.819 1.292 1.00 94.06 87 GLU A O 1
ATOM 635 N N . GLN A 1 88 ? -12.535 2.770 -0.534 1.00 92.25 88 GLN A N 1
ATOM 636 C CA . GLN A 1 88 ? -11.314 2.771 -1.331 1.00 92.25 88 GLN A CA 1
ATOM 637 C C . GLN A 1 88 ? -10.374 3.882 -0.875 1.00 92.25 88 GLN A C 1
ATOM 639 O O . GLN A 1 88 ? -10.741 5.055 -0.847 1.00 92.25 88 GLN A O 1
ATOM 644 N N . GLN A 1 89 ? -9.137 3.502 -0.595 1.00 93.31 89 GLN A N 1
ATOM 645 C CA . GLN A 1 89 ? -8.042 4.400 -0.268 1.00 93.31 89 GLN A CA 1
ATOM 646 C C . GLN A 1 89 ? -7.007 4.315 -1.384 1.00 93.31 89 GLN A C 1
ATOM 648 O O . GLN A 1 89 ? -6.603 3.219 -1.776 1.00 93.31 89 GLN A O 1
ATOM 653 N N . THR A 1 90 ? -6.606 5.467 -1.918 1.00 91.69 90 THR A N 1
ATOM 654 C CA . THR A 1 90 ? -5.655 5.556 -3.033 1.00 91.69 90 THR A CA 1
ATOM 655 C C . THR A 1 90 ? -4.342 6.126 -2.535 1.00 91.69 90 THR A C 1
ATOM 657 O O . THR A 1 90 ? -4.334 7.185 -1.911 1.00 91.69 90 THR A O 1
ATOM 660 N N . SER A 1 91 ? -3.244 5.444 -2.840 1.00 91.19 91 SER A N 1
ATOM 661 C CA . SER A 1 91 ? -1.891 5.904 -2.545 1.00 91.19 91 SER A CA 1
ATOM 662 C C . SER A 1 91 ? -1.080 5.957 -3.836 1.00 91.19 91 SER A C 1
ATOM 664 O O . SER A 1 91 ? -1.267 5.135 -4.737 1.00 91.19 91 SER A O 1
ATOM 666 N N . THR A 1 92 ? -0.213 6.959 -3.930 1.00 89.56 92 THR A N 1
ATOM 667 C CA . THR A 1 92 ? 0.528 7.319 -5.142 1.00 89.56 92 THR A CA 1
ATOM 668 C C . THR A 1 92 ? 2.013 7.449 -4.835 1.00 89.56 92 THR A C 1
ATOM 670 O O . THR A 1 92 ? 2.361 8.079 -3.832 1.00 89.56 92 THR A O 1
ATOM 673 N N . TRP A 1 93 ? 2.868 6.891 -5.688 1.00 83.50 93 TRP A N 1
ATOM 674 C CA . TRP A 1 93 ? 4.311 7.146 -5.691 1.00 83.50 93 TRP A CA 1
ATOM 675 C C . TRP A 1 93 ? 4.663 8.130 -6.794 1.00 83.50 93 TRP A C 1
ATOM 677 O O . TRP A 1 93 ? 4.191 7.866 -7.924 1.00 83.50 93 TRP A O 1
#

Secondary structure (DSSP, 8-state):
-----HHHHHHHHHHHTT------SSEEEE-S-SSSS-----TT--SPPEEEEEEES--S-EE--EEE-TT--EEEPPPEES-STTSEEEEE-

Sequence (93 aa):
MVAFPKTLVAAVAAVLSLSTGALADCSSYGVDYSNGGAYYIDGTSNQYFSFITIFQGCTQESISPILVDSDNNQYACSAINTTPAGEQQTSTW